Protein AF-A0A1B6FCE4-F1 (afdb_monomer)

Solvent-accessible surface area (backbone atoms only — not comparable to full-atom values): 6523 Å² total; per-residue (Å²): 140,78,78,63,63,49,71,41,58,58,66,45,44,42,65,73,57,50,75,69,62,81,50,95,73,37,38,82,72,48,62,31,48,44,84,90,56,84,52,41,30,16,36,37,29,31,28,53,95,48,50,94,40,53,43,78,45,92,39,59,89,66,37,37,84,78,33,28,30,32,28,37,38,36,34,67,50,98,88,56,70,48,76,48,74,41,74,38,74,34,77,86,56,59,64,66,26,51,51,46,53,51,51,51,58,50,51,59,63,68,52,75,127

Structure (mmCIF, N/CA/C/O backbone):
data_AF-A0A1B6FCE4-F1
#
_entry.id   AF-A0A1B6FCE4-F1
#
loop_
_atom_site.group_PDB
_atom_site.id
_atom_site.type_symbol
_atom_site.label_atom_id
_atom_site.label_alt_id
_atom_site.label_comp_id
_atom_site.label_asym_id
_atom_site.label_entity_id
_atom_site.label_seq_id
_atom_site.pdbx_PDB_ins_code
_atom_site.Cartn_x
_atom_site.Cartn_y
_atom_site.Cartn_z
_atom_site.occupancy
_atom_site.B_iso_or_equiv
_atom_site.auth_seq_id
_atom_site.auth_comp_id
_atom_site.auth_asym_id
_atom_site.auth_atom_id
_atom_site.pdbx_PDB_model_num
ATOM 1 N N . MET A 1 1 ? -12.435 -18.381 10.586 1.00 78.69 1 MET A N 1
ATOM 2 C CA . MET A 1 1 ? -11.876 -17.036 10.865 1.00 78.69 1 MET A CA 1
ATOM 3 C C . MET A 1 1 ? -11.310 -16.475 9.560 1.00 78.69 1 MET A C 1
ATOM 5 O O . MET A 1 1 ? -10.697 -17.246 8.839 1.00 78.69 1 MET A O 1
ATOM 9 N N . LYS A 1 2 ? -11.572 -15.206 9.207 1.00 94.06 2 LYS A N 1
ATOM 10 C CA . LYS A 1 2 ? -11.061 -14.547 7.978 1.00 94.06 2 LYS A CA 1
ATOM 11 C C . LYS A 1 2 ? -10.184 -13.340 8.364 1.00 94.06 2 LYS A C 1
ATOM 13 O O . LYS A 1 2 ? -10.527 -12.714 9.370 1.00 94.06 2 LYS A O 1
ATOM 18 N N . PRO A 1 3 ? -9.133 -12.981 7.606 1.00 96.38 3 PRO A N 1
ATOM 19 C CA . PRO A 1 3 ? -8.240 -11.862 7.937 1.00 96.38 3 PRO A CA 1
ATOM 20 C C . PRO A 1 3 ? -8.968 -10.514 7.897 1.00 96.38 3 PRO A C 1
ATOM 22 O O . PRO A 1 3 ? -9.873 -10.338 7.091 1.00 96.38 3 PRO A O 1
ATOM 25 N N . ASP A 1 4 ? -8.623 -9.570 8.770 1.00 96.19 4 ASP A N 1
ATOM 26 C CA . ASP A 1 4 ? -9.239 -8.230 8.803 1.00 96.19 4 ASP A CA 1
ATOM 27 C C . ASP A 1 4 ? -8.643 -7.259 7.776 1.00 96.19 4 ASP A C 1
ATOM 29 O O . ASP A 1 4 ? -9.337 -6.367 7.287 1.00 96.19 4 ASP A O 1
ATOM 33 N N . VAL A 1 5 ? -7.379 -7.482 7.422 1.00 97.25 5 VAL A N 1
ATOM 34 C CA . VAL A 1 5 ? -6.603 -6.708 6.453 1.00 97.25 5 VAL A CA 1
ATOM 35 C C . VAL A 1 5 ? -5.925 -7.692 5.509 1.00 97.25 5 VAL A C 1
ATOM 37 O O . VAL A 1 5 ? -5.435 -8.732 5.951 1.00 97.25 5 VAL A O 1
ATOM 40 N N . VAL A 1 6 ? -5.912 -7.378 4.219 1.00 98.00 6 VAL A N 1
ATOM 41 C CA . VAL A 1 6 ? -5.222 -8.147 3.181 1.00 98.00 6 VAL A CA 1
ATOM 42 C C . VAL A 1 6 ? -4.302 -7.195 2.435 1.00 98.00 6 VAL A C 1
ATOM 44 O O . VAL A 1 6 ? -4.737 -6.145 1.970 1.00 98.00 6 VAL A O 1
ATOM 47 N N . ILE A 1 7 ? -3.033 -7.567 2.319 1.00 98.06 7 ILE A N 1
ATOM 48 C CA . ILE A 1 7 ? -2.048 -6.838 1.523 1.00 98.06 7 ILE A CA 1
ATOM 49 C C . ILE A 1 7 ? -1.732 -7.699 0.310 1.00 98.06 7 ILE A C 1
ATOM 51 O O . ILE A 1 7 ? -1.392 -8.872 0.460 1.00 98.06 7 ILE A O 1
ATOM 55 N N . LEU A 1 8 ? -1.857 -7.117 -0.877 1.00 97.12 8 LEU A N 1
ATOM 56 C CA . LEU A 1 8 ? -1.528 -7.768 -2.135 1.00 97.12 8 LEU A CA 1
ATOM 57 C C . LEU A 1 8 ? -0.335 -7.058 -2.768 1.00 97.12 8 LEU A C 1
ATOM 59 O O . LEU A 1 8 ? -0.455 -5.923 -3.223 1.00 97.12 8 LEU A O 1
ATOM 63 N N . THR A 1 9 ? 0.805 -7.737 -2.798 1.00 96.56 9 THR A N 1
ATOM 64 C CA . THR A 1 9 ? 1.996 -7.323 -3.546 1.00 96.56 9 THR A CA 1
ATOM 65 C C . THR A 1 9 ? 1.964 -7.932 -4.944 1.00 96.56 9 THR A C 1
ATOM 67 O O . THR A 1 9 ? 1.330 -8.965 -5.150 1.00 96.56 9 THR A O 1
ATOM 70 N N . GLU A 1 10 ? 2.651 -7.315 -5.903 1.00 95.75 10 GLU A N 1
ATOM 71 C CA . GLU A 1 10 ? 2.673 -7.771 -7.301 1.00 95.75 10 GLU A CA 1
ATOM 72 C C . GLU A 1 10 ? 1.290 -7.837 -7.969 1.00 95.75 10 GLU A C 1
ATOM 74 O O . GLU A 1 10 ? 1.060 -8.645 -8.868 1.00 95.75 10 GLU A O 1
ATOM 79 N N . HIS A 1 11 ? 0.355 -6.966 -7.573 1.00 95.31 11 HIS A N 1
ATOM 80 C CA . HIS A 1 11 ? -1.015 -7.002 -8.104 1.00 95.31 11 HIS A CA 1
ATOM 81 C C . HIS A 1 11 ? -1.103 -6.693 -9.613 1.00 95.31 11 HIS A C 1
ATOM 83 O O . HIS A 1 11 ? -2.080 -7.048 -10.265 1.00 95.31 11 HIS A O 1
ATOM 89 N N . GLY A 1 12 ? -0.105 -6.014 -10.182 1.00 95.50 12 GLY A N 1
ATOM 90 C CA . GLY A 1 12 ? 0.113 -5.846 -11.619 1.00 95.50 12 GLY A CA 1
ATOM 91 C C . GLY A 1 12 ? -0.918 -5.016 -12.384 1.00 95.50 12 GLY A C 1
ATOM 92 O O . GLY A 1 12 ? -0.932 -5.040 -13.617 1.00 95.50 12 GLY A O 1
ATOM 93 N N . HIS A 1 13 ? -1.747 -4.263 -11.668 1.00 95.88 13 HIS A N 1
ATOM 94 C CA . HIS A 1 13 ? -2.760 -3.373 -12.229 1.00 95.88 13 HIS A CA 1
ATOM 95 C C . HIS A 1 13 ? -2.263 -1.927 -12.296 1.00 95.88 13 HIS A C 1
ATOM 97 O O . HIS A 1 13 ? -1.492 -1.485 -11.447 1.00 95.88 13 HIS A O 1
ATOM 103 N N . ASN A 1 14 ? -2.754 -1.177 -13.284 1.00 95.44 14 ASN A N 1
ATOM 104 C CA . ASN A 1 14 ? -2.670 0.283 -13.269 1.00 95.44 14 ASN A CA 1
ATOM 105 C C . ASN A 1 14 ? -3.755 0.869 -12.345 1.00 95.44 14 ASN A C 1
ATOM 107 O O . ASN A 1 14 ? -4.672 0.161 -11.925 1.00 95.44 14 ASN A O 1
ATOM 111 N N . LYS A 1 15 ? -3.675 2.174 -12.063 1.00 94.06 15 LYS A N 1
ATOM 112 C CA . LYS A 1 15 ? -4.583 2.854 -11.127 1.00 94.06 15 LYS A CA 1
ATOM 113 C C . LYS A 1 15 ? -6.064 2.701 -11.494 1.00 94.06 15 LYS A C 1
ATOM 115 O O . LYS A 1 15 ? -6.873 2.396 -10.626 1.00 94.06 15 LYS A O 1
ATOM 120 N N . GLU A 1 16 ? -6.420 2.879 -12.765 1.00 94.88 16 GLU A N 1
ATOM 121 C CA . GLU A 1 16 ? -7.810 2.773 -13.232 1.00 94.88 16 GLU A CA 1
ATOM 122 C C . GLU A 1 16 ? -8.368 1.356 -13.058 1.00 94.88 16 GLU A C 1
ATOM 124 O O . GLU A 1 16 ? -9.463 1.169 -12.531 1.00 94.88 16 GLU A O 1
ATOM 129 N N . THR A 1 17 ? -7.591 0.341 -13.435 1.00 95.12 17 THR A N 1
ATOM 130 C CA . THR A 1 17 ? -7.992 -1.061 -13.264 1.00 95.12 17 THR A CA 1
ATOM 131 C C . THR A 1 17 ? -8.106 -1.402 -11.782 1.00 95.12 17 THR A C 1
ATOM 133 O O . THR A 1 17 ? -9.078 -2.027 -11.373 1.00 95.12 17 THR A O 1
ATOM 136 N N . MET A 1 18 ? -7.163 -0.929 -10.961 1.00 95.62 18 MET A N 1
ATOM 137 C CA . MET A 1 18 ? -7.136 -1.178 -9.520 1.00 95.62 18 MET A CA 1
ATOM 138 C C . MET A 1 18 ? -8.396 -0.649 -8.818 1.00 95.62 18 MET A C 1
ATOM 140 O O . MET A 1 18 ? -8.972 -1.344 -7.987 1.00 95.62 18 MET A O 1
ATOM 144 N N . LEU A 1 19 ? -8.889 0.533 -9.205 1.00 93.56 19 LEU A N 1
ATOM 145 C CA . LEU A 1 19 ? -10.144 1.096 -8.680 1.00 93.56 19 LEU A CA 1
ATOM 146 C C . LEU A 1 19 ? -11.381 0.247 -9.023 1.00 93.56 19 LEU A C 1
ATOM 148 O O . LEU A 1 19 ? -12.401 0.329 -8.335 1.00 93.56 19 LEU A O 1
ATOM 152 N N . ASN A 1 20 ? -11.297 -0.586 -10.060 1.00 94.69 20 ASN A N 1
ATOM 153 C CA . ASN A 1 20 ? -12.367 -1.476 -10.506 1.00 94.69 20 ASN A CA 1
ATOM 154 C C . ASN A 1 20 ? -12.194 -2.926 -10.027 1.00 94.69 20 ASN A C 1
ATOM 156 O O . ASN A 1 20 ? -13.149 -3.702 -10.070 1.00 94.69 20 ASN A O 1
ATOM 160 N N . THR A 1 21 ? -11.022 -3.294 -9.506 1.00 94.44 21 THR A N 1
ATOM 161 C CA . THR A 1 21 ? -10.798 -4.610 -8.904 1.00 94.44 21 THR A CA 1
ATOM 162 C C . THR A 1 21 ? -11.617 -4.748 -7.618 1.00 94.44 21 THR A C 1
ATOM 164 O O . THR A 1 21 ? -11.743 -3.817 -6.818 1.00 94.44 21 THR A O 1
ATOM 167 N N . ARG A 1 22 ? -12.224 -5.920 -7.421 1.00 94.12 22 ARG A N 1
ATOM 168 C CA . ARG A 1 22 ? -13.054 -6.231 -6.251 1.00 94.12 22 ARG A CA 1
ATOM 169 C C . ARG A 1 22 ? -12.533 -7.479 -5.558 1.00 94.12 22 ARG A C 1
ATOM 171 O O . ARG A 1 22 ? -12.244 -8.478 -6.211 1.00 94.12 22 ARG A O 1
ATOM 178 N N . LEU A 1 23 ? -12.478 -7.428 -4.230 1.00 95.81 23 LEU A N 1
ATOM 179 C CA . LEU A 1 23 ? -12.227 -8.576 -3.367 1.00 95.81 23 LEU A CA 1
ATOM 180 C C . LEU A 1 23 ? -13.457 -8.752 -2.472 1.00 95.81 23 LEU A C 1
ATOM 182 O O . LEU A 1 23 ? -13.707 -7.927 -1.606 1.00 95.81 23 LEU A O 1
ATOM 186 N N . ILE A 1 24 ? -14.263 -9.790 -2.710 1.00 95.56 24 ILE A N 1
ATOM 187 C CA . ILE A 1 24 ? -15.587 -9.936 -2.075 1.00 95.56 24 ILE A CA 1
ATOM 188 C C . ILE A 1 24 ? -15.477 -9.889 -0.539 1.00 95.56 24 ILE A C 1
ATOM 190 O O . ILE A 1 24 ? -14.800 -10.724 0.067 1.00 95.56 24 ILE A O 1
ATOM 194 N N . GLY A 1 25 ? -16.188 -8.941 0.085 1.00 97.00 25 GLY A N 1
ATOM 195 C CA . GLY A 1 25 ? -16.190 -8.701 1.533 1.00 97.00 25 GLY A CA 1
ATOM 196 C C . GLY A 1 25 ? -15.056 -7.798 2.035 1.00 97.00 25 GLY A C 1
ATOM 197 O O . GLY A 1 25 ? -14.870 -7.679 3.252 1.00 97.00 25 GLY A O 1
ATOM 198 N N . TYR A 1 26 ? -14.289 -7.196 1.122 1.00 97.88 26 TYR A N 1
ATOM 199 C CA . TYR A 1 26 ? -13.180 -6.296 1.410 1.00 97.88 26 TYR A CA 1
ATOM 200 C C . TYR A 1 26 ? -13.209 -5.053 0.505 1.00 97.88 26 TYR A C 1
ATOM 202 O O . TYR A 1 26 ? -13.354 -5.152 -0.713 1.00 97.88 26 TYR A O 1
ATOM 210 N N . SER A 1 27 ? -12.963 -3.888 1.097 1.00 96.25 27 SER A N 1
ATOM 211 C CA . SER A 1 27 ? -12.808 -2.611 0.397 1.00 96.25 27 SER A CA 1
ATOM 212 C C . SER A 1 27 ? -11.330 -2.337 0.121 1.00 96.25 27 SER A C 1
ATOM 214 O O . SER A 1 27 ? -10.486 -2.522 1.004 1.00 96.25 27 SER A O 1
ATOM 216 N N . LEU A 1 28 ? -11.009 -1.884 -1.096 1.00 97.06 28 LEU A N 1
ATOM 217 C CA . LEU A 1 28 ? -9.691 -1.331 -1.414 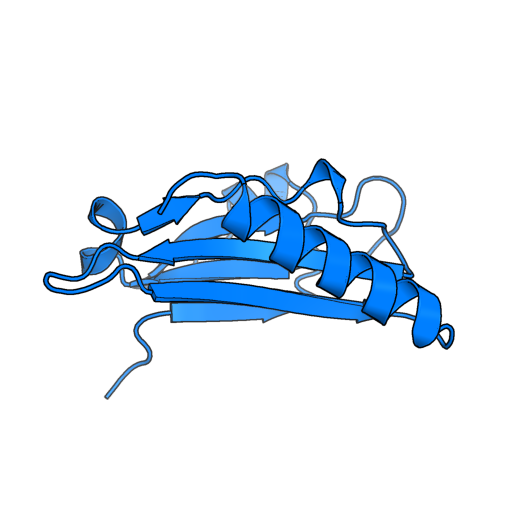1.00 97.06 28 LEU A CA 1
ATOM 218 C C . LEU A 1 28 ? -9.529 -0.002 -0.671 1.00 97.06 28 LEU A C 1
ATOM 220 O O . LEU A 1 28 ? -10.336 0.902 -0.862 1.00 97.06 28 LEU A O 1
ATOM 224 N N . VAL A 1 29 ? -8.483 0.126 0.144 1.00 96.38 29 VAL A N 1
ATOM 225 C CA . VAL A 1 29 ? -8.215 1.348 0.917 1.00 96.38 29 VAL A CA 1
ATOM 226 C C . VAL A 1 29 ? -7.179 2.228 0.226 1.00 96.38 29 VAL A C 1
ATOM 228 O O . VAL A 1 29 ? -7.366 3.431 0.087 1.00 96.38 29 VAL A O 1
ATOM 231 N N . THR A 1 30 ? -6.065 1.637 -0.200 1.00 96.44 30 THR A N 1
ATOM 232 C CA . THR A 1 30 ? -4.989 2.350 -0.898 1.00 96.44 30 THR A CA 1
ATOM 233 C C . THR A 1 30 ? -4.175 1.378 -1.737 1.00 96.44 30 THR A C 1
ATOM 235 O O . THR A 1 30 ? -4.127 0.182 -1.437 1.00 96.44 30 THR A O 1
ATOM 238 N N . ALA A 1 31 ? -3.537 1.880 -2.790 1.00 97.06 31 ALA A N 1
ATOM 239 C CA . ALA A 1 31 ? -2.607 1.107 -3.594 1.00 97.06 31 ALA A CA 1
ATOM 240 C C . ALA A 1 31 ? -1.528 1.996 -4.210 1.00 97.06 31 ALA A C 1
ATOM 242 O O . ALA A 1 31 ? -1.823 3.092 -4.682 1.00 97.06 31 ALA A O 1
ATOM 243 N N . TYR A 1 32 ? -0.300 1.486 -4.260 1.00 97.56 32 TYR A N 1
ATOM 244 C CA . TYR A 1 32 ? 0.735 1.969 -5.161 1.00 97.56 32 TYR A CA 1
ATOM 245 C C . TYR A 1 32 ? 0.673 1.175 -6.464 1.00 97.56 32 TYR A C 1
ATOM 247 O O . TYR A 1 32 ? 0.852 -0.041 -6.460 1.00 97.56 32 TYR A O 1
ATOM 255 N N . CYS A 1 33 ? 0.425 1.866 -7.574 1.00 96.56 33 CYS A N 1
ATOM 256 C CA . CYS A 1 33 ? 0.433 1.287 -8.914 1.00 96.56 33 CYS A CA 1
ATOM 257 C C . CYS A 1 33 ? 1.581 1.909 -9.705 1.00 96.56 33 CYS A C 1
ATOM 259 O O . CYS A 1 33 ? 1.679 3.135 -9.768 1.00 96.56 33 CYS A O 1
ATOM 261 N N . ARG A 1 34 ? 2.392 1.079 -10.362 1.00 95.69 34 ARG A N 1
ATOM 262 C CA . ARG A 1 34 ? 3.406 1.571 -11.295 1.00 95.69 34 ARG A CA 1
ATOM 263 C C . ARG A 1 34 ? 2.765 2.364 -12.438 1.00 95.69 34 ARG A C 1
ATOM 265 O O . ARG A 1 34 ? 1.670 2.036 -12.905 1.00 95.69 34 ARG A O 1
ATOM 272 N N . VAL A 1 35 ? 3.471 3.391 -12.884 1.00 95.12 35 VAL A N 1
ATOM 273 C CA . VAL A 1 35 ? 3.140 4.266 -14.008 1.00 95.12 35 VAL A CA 1
ATOM 274 C C . VAL A 1 35 ? 4.007 3.928 -15.219 1.00 95.12 35 VAL A C 1
ATOM 276 O O . VAL A 1 35 ? 3.487 3.851 -16.330 1.00 95.12 35 VAL A O 1
ATOM 279 N N . LEU A 1 36 ? 5.311 3.712 -15.019 1.00 95.38 36 LEU A N 1
ATOM 280 C CA . LEU A 1 36 ? 6.273 3.527 -16.110 1.00 95.38 36 LEU A CA 1
ATOM 281 C C . LEU A 1 36 ? 6.497 2.053 -16.458 1.00 95.38 36 LEU A C 1
ATOM 283 O O . LEU A 1 36 ? 6.632 1.707 -17.632 1.00 95.38 36 LEU A O 1
ATOM 287 N N . HIS A 1 37 ? 6.515 1.171 -15.459 1.00 93.31 37 HIS A N 1
ATOM 288 C CA . HIS A 1 37 ? 6.769 -0.253 -15.660 1.00 93.31 37 HIS A CA 1
ATOM 289 C C . HIS A 1 37 ? 5.502 -1.090 -15.503 1.00 93.31 37 HIS A C 1
ATOM 291 O O . HIS A 1 37 ? 4.586 -0.783 -14.744 1.00 93.31 37 HIS A O 1
ATOM 297 N N . ARG A 1 38 ? 5.464 -2.219 -16.215 1.00 87.06 38 ARG A N 1
ATOM 298 C CA . ARG A 1 38 ? 4.395 -3.212 -16.059 1.00 87.06 38 ARG A CA 1
ATOM 299 C C . ARG A 1 38 ? 4.646 -4.075 -14.825 1.00 87.06 38 ARG A C 1
ATOM 301 O O . ARG A 1 38 ? 5.797 -4.333 -14.470 1.00 87.06 38 ARG A O 1
ATOM 308 N N . LYS A 1 39 ? 3.558 -4.630 -14.278 1.00 87.81 39 LYS A N 1
ATOM 309 C CA . LYS A 1 39 ? 3.567 -5.546 -13.122 1.00 87.81 39 LYS A CA 1
ATOM 310 C C . LYS A 1 39 ? 4.119 -4.872 -11.852 1.00 87.81 39 LYS A C 1
ATOM 312 O O . LYS A 1 39 ? 4.505 -3.713 -11.904 1.00 87.81 39 LYS A O 1
ATOM 317 N N . GLY A 1 40 ? 4.114 -5.565 -10.717 1.00 94.12 40 GLY A N 1
ATOM 318 C CA . GLY A 1 40 ? 4.428 -4.967 -9.414 1.00 94.12 40 GLY A CA 1
ATOM 319 C C . GLY A 1 40 ? 3.207 -4.332 -8.752 1.00 94.12 40 GLY A C 1
ATOM 320 O O . GLY A 1 40 ? 2.078 -4.744 -9.011 1.00 94.12 40 GLY A O 1
ATOM 321 N N . GLY A 1 41 ? 3.437 -3.344 -7.901 1.00 96.38 41 GLY A N 1
ATOM 322 C CA . GLY A 1 41 ? 2.438 -2.636 -7.119 1.00 96.38 41 GLY A CA 1
ATOM 323 C C . GLY A 1 41 ? 2.125 -3.296 -5.776 1.00 96.38 41 GLY A C 1
ATOM 324 O O . GLY A 1 41 ? 2.374 -4.486 -5.557 1.00 96.38 41 GLY A O 1
ATOM 325 N N . VAL A 1 42 ? 1.542 -2.507 -4.875 1.00 97.88 42 VAL A N 1
ATOM 326 C CA . VAL A 1 42 ? 1.078 -2.945 -3.551 1.00 97.88 42 VAL A CA 1
ATOM 327 C C . VAL A 1 42 ? -0.302 -2.370 -3.291 1.00 97.88 42 VAL A C 1
ATOM 329 O O . VAL A 1 42 ? -0.485 -1.164 -3.398 1.00 97.88 42 VAL A O 1
ATOM 332 N N . ALA A 1 43 ? -1.260 -3.206 -2.901 1.00 97.75 43 ALA A N 1
ATOM 333 C CA . ALA A 1 43 ? -2.611 -2.793 -2.536 1.00 97.75 43 ALA A CA 1
ATOM 334 C C . ALA A 1 43 ? -2.962 -3.253 -1.119 1.00 97.75 43 ALA A C 1
ATOM 336 O O . ALA A 1 43 ? -2.636 -4.373 -0.721 1.00 97.75 43 ALA A O 1
ATOM 337 N N . VAL A 1 44 ? -3.667 -2.405 -0.373 1.00 98.06 44 VAL A N 1
ATOM 338 C CA . VAL A 1 44 ? -4.198 -2.721 0.955 1.00 98.06 44 VAL A CA 1
ATOM 339 C C . VAL A 1 44 ? -5.715 -2.753 0.894 1.00 98.06 44 VAL A C 1
ATOM 341 O O . VAL A 1 44 ? -6.367 -1.771 0.539 1.00 98.06 44 VAL A O 1
ATOM 344 N N . TYR A 1 45 ? -6.267 -3.889 1.296 1.00 97.88 45 TYR A N 1
ATOM 345 C CA . TYR A 1 45 ? -7.689 -4.122 1.456 1.00 97.88 45 TYR A CA 1
ATOM 346 C C . TYR A 1 45 ? -8.026 -4.314 2.927 1.00 97.88 45 TYR A C 1
ATOM 348 O O . TYR A 1 45 ? -7.262 -4.921 3.681 1.00 97.88 45 TYR A O 1
ATOM 356 N N . THR A 1 46 ? -9.205 -3.867 3.337 1.00 97.38 46 THR A N 1
ATOM 357 C CA . THR A 1 46 ? -9.733 -4.122 4.684 1.00 97.38 46 THR A CA 1
ATOM 358 C C . THR A 1 46 ? -11.132 -4.696 4.586 1.00 97.38 46 THR A C 1
ATOM 360 O O . THR A 1 46 ? -11.814 -4.476 3.589 1.00 97.38 46 THR A O 1
ATOM 363 N N . LYS A 1 47 ? -11.573 -5.475 5.580 1.00 96.75 47 LYS A N 1
ATOM 364 C CA . LYS A 1 47 ? -12.983 -5.896 5.621 1.00 96.75 47 LYS A CA 1
ATOM 365 C C . LYS A 1 47 ? -13.876 -4.658 5.567 1.00 96.75 47 LYS A C 1
ATOM 367 O O . LYS A 1 47 ? -13.638 -3.731 6.331 1.00 96.75 47 LYS A O 1
ATOM 372 N N . GLU A 1 48 ? -14.946 -4.696 4.779 1.00 95.62 48 GLU A N 1
ATOM 373 C CA . GLU A 1 48 ? -15.874 -3.560 4.584 1.00 95.62 48 GLU A CA 1
ATOM 374 C C . GLU A 1 48 ? -16.331 -2.934 5.918 1.00 95.62 48 GLU A C 1
ATOM 376 O O . GLU A 1 48 ? -16.309 -1.723 6.111 1.00 95.62 48 GLU A O 1
ATOM 381 N N . LYS A 1 49 ? -16.628 -3.766 6.926 1.00 94.06 49 LYS A N 1
ATOM 382 C CA . LYS A 1 49 ? -17.026 -3.312 8.274 1.00 94.06 49 LYS A CA 1
ATOM 383 C C . LYS A 1 49 ? -15.960 -2.514 9.052 1.00 94.06 49 LYS A C 1
ATOM 385 O O . LYS A 1 49 ? -16.261 -2.005 10.131 1.00 94.06 49 LYS A O 1
ATOM 390 N N . LEU A 1 50 ? -14.709 -2.496 8.591 1.00 93.19 50 LEU A N 1
ATOM 391 C CA . LEU A 1 50 ? -13.593 -1.762 9.194 1.00 93.19 50 LEU A CA 1
ATOM 392 C C . LEU A 1 50 ? -13.257 -0.474 8.444 1.00 93.19 50 LEU A C 1
ATOM 394 O O . LEU A 1 50 ? -12.496 0.321 8.983 1.00 93.19 50 LEU A O 1
ATOM 398 N N . GLU A 1 51 ? -13.831 -0.247 7.263 1.00 89.44 51 GLU A N 1
ATOM 399 C CA . GLU A 1 51 ? -13.485 0.870 6.379 1.00 89.44 51 GLU A CA 1
ATOM 400 C C . GLU A 1 51 ? -13.565 2.230 7.091 1.00 89.44 51 GLU A C 1
ATOM 402 O O . GLU A 1 51 ? -12.634 3.024 7.021 1.00 89.44 51 GLU A O 1
ATOM 407 N N . SER A 1 52 ? -14.600 2.448 7.910 1.00 91.50 52 SER A N 1
ATOM 408 C CA . SER A 1 52 ? -14.787 3.688 8.685 1.00 91.50 52 SER A CA 1
ATOM 409 C C . SER A 1 52 ? -13.733 3.945 9.771 1.00 91.50 52 SER A C 1
ATOM 411 O O . SER A 1 52 ? -13.690 5.029 10.353 1.00 91.50 52 SER A O 1
ATOM 413 N N . LYS A 1 53 ? -12.892 2.953 10.080 1.00 95.00 53 LYS A N 1
ATOM 414 C CA . LYS A 1 53 ? -11.815 3.046 11.075 1.00 95.00 53 LYS A CA 1
ATOM 415 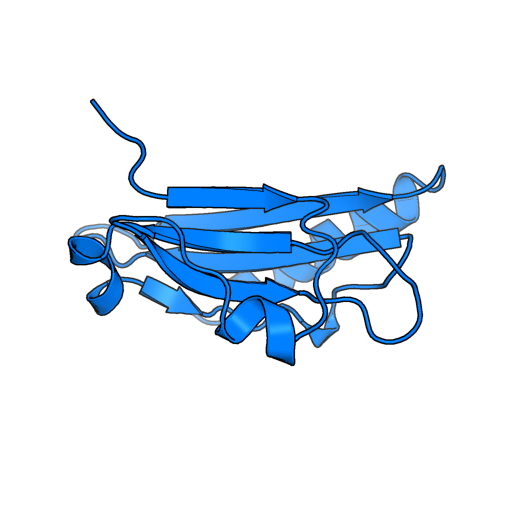C C . LYS A 1 53 ? -10.438 3.160 10.436 1.00 95.00 53 LYS A C 1
ATOM 417 O O . LYS A 1 53 ? -9.455 3.220 11.175 1.00 95.00 53 LYS A O 1
ATOM 422 N N . VAL A 1 54 ? -10.352 3.134 9.109 1.00 96.12 54 VAL A N 1
ATOM 423 C CA . VAL A 1 54 ? -9.085 3.073 8.388 1.00 96.12 54 VAL A CA 1
ATO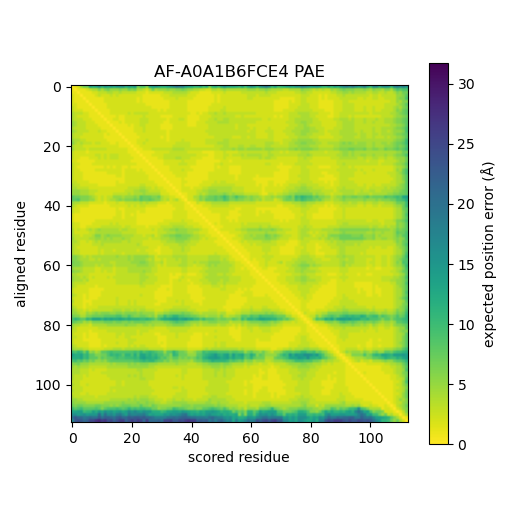M 424 C C . VAL A 1 54 ? -8.814 4.423 7.731 1.00 96.12 54 VAL A C 1
ATOM 426 O O . VAL A 1 54 ? -9.673 4.992 7.068 1.00 96.12 54 VAL A O 1
ATOM 429 N N . GLU A 1 55 ? -7.603 4.931 7.914 1.00 95.19 55 GLU A N 1
ATOM 430 C CA . GLU A 1 55 ? -7.092 6.138 7.274 1.00 95.19 55 GLU A CA 1
ATOM 431 C C . GLU A 1 55 ? -5.930 5.772 6.351 1.00 95.19 55 GLU A C 1
ATOM 433 O O . GLU A 1 55 ? -5.092 4.924 6.678 1.00 95.19 55 GLU A O 1
ATOM 438 N N . VAL A 1 56 ? -5.876 6.418 5.188 1.00 95.06 56 VAL A N 1
ATOM 439 C CA . VAL A 1 56 ? -4.754 6.282 4.257 1.00 95.06 56 VAL A CA 1
ATOM 440 C C . VAL A 1 56 ? -3.581 7.104 4.776 1.00 95.06 56 VAL A C 1
ATOM 442 O O . VAL A 1 56 ? -3.739 8.287 5.066 1.00 95.06 56 VAL A O 1
ATOM 445 N N . VAL A 1 57 ? -2.401 6.490 4.832 1.00 94.50 57 VAL A N 1
ATOM 446 C CA . VAL A 1 57 ? -1.142 7.192 5.096 1.00 94.50 57 VAL A CA 1
ATOM 447 C C . VAL A 1 57 ? -0.433 7.391 3.761 1.00 94.50 57 VAL A C 1
ATOM 449 O O . VAL A 1 57 ? -0.140 6.419 3.053 1.00 94.50 57 VAL A O 1
ATOM 452 N N . ASN A 1 58 ? -0.192 8.646 3.378 1.00 90.50 58 ASN A N 1
ATOM 453 C CA . ASN A 1 58 ? 0.286 8.970 2.035 1.00 90.50 58 ASN A CA 1
ATOM 454 C C . ASN A 1 58 ? 1.779 8.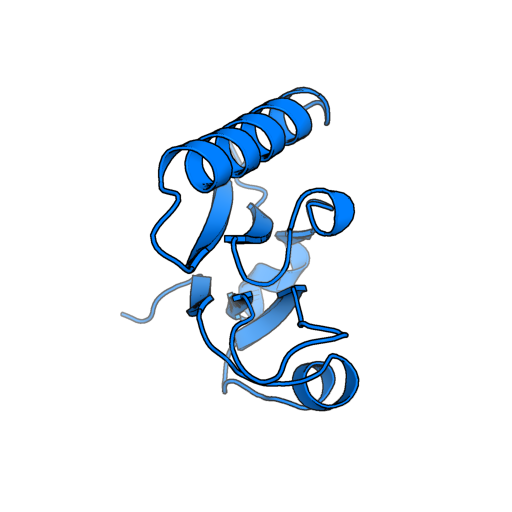654 1.860 1.00 90.50 58 ASN A C 1
ATOM 456 O O . ASN A 1 58 ? 2.629 9.521 1.999 1.00 90.50 58 ASN A O 1
ATOM 460 N N . THR A 1 59 ? 2.088 7.416 1.489 1.00 91.88 59 THR A N 1
ATOM 461 C CA . THR A 1 59 ? 3.457 6.912 1.250 1.00 91.88 59 THR A CA 1
ATOM 462 C C . THR A 1 59 ? 3.809 6.795 -0.235 1.00 91.88 59 THR A C 1
ATOM 464 O O . THR A 1 59 ? 4.851 6.252 -0.602 1.00 91.88 59 THR A O 1
ATOM 467 N N . GLN A 1 60 ? 2.943 7.313 -1.111 1.00 88.31 60 GLN A N 1
ATOM 468 C CA . GLN A 1 60 ? 3.073 7.154 -2.561 1.00 88.31 60 GLN A CA 1
ATOM 469 C C . GLN A 1 60 ? 4.328 7.843 -3.107 1.00 88.31 60 GLN A C 1
ATOM 471 O O . GLN A 1 60 ? 4.985 7.292 -3.982 1.00 88.31 60 GLN A O 1
ATOM 476 N N . ASN A 1 61 ? 4.685 9.008 -2.558 1.00 91.75 61 ASN A N 1
ATOM 477 C CA . ASN A 1 61 ? 5.829 9.798 -3.026 1.00 91.75 61 ASN A CA 1
ATOM 478 C C . ASN A 1 61 ? 7.189 9.201 -2.635 1.00 91.75 61 ASN A C 1
ATOM 480 O O . ASN A 1 61 ? 8.188 9.552 -3.250 1.00 91.75 61 ASN A O 1
ATOM 484 N N . ILE A 1 62 ? 7.224 8.321 -1.630 1.00 95.44 62 ILE A N 1
ATOM 485 C CA . ILE A 1 62 ? 8.447 7.626 -1.201 1.00 95.44 62 ILE A CA 1
ATOM 486 C C . ILE A 1 62 ? 8.646 6.329 -2.004 1.00 95.44 62 ILE A C 1
ATOM 488 O O . ILE A 1 62 ? 9.756 5.829 -2.148 1.00 95.44 62 ILE A O 1
ATOM 492 N N . SER A 1 63 ? 7.563 5.763 -2.540 1.00 94.62 63 SER A N 1
ATOM 493 C CA . SER A 1 63 ? 7.619 4.516 -3.301 1.00 94.62 63 SER A CA 1
ATOM 494 C C . SER A 1 63 ? 8.287 4.721 -4.659 1.00 94.62 63 SER A C 1
ATOM 496 O O . SER A 1 63 ? 7.868 5.567 -5.453 1.00 94.62 63 SER A O 1
ATOM 498 N N . VAL A 1 64 ? 9.280 3.886 -4.962 1.00 95.38 64 VAL A N 1
ATOM 499 C CA . VAL A 1 64 ? 10.047 3.946 -6.210 1.00 95.38 64 VAL A CA 1
ATOM 500 C C . VAL A 1 64 ? 9.874 2.643 -6.978 1.00 95.38 64 VAL A C 1
ATOM 502 O O . VAL A 1 64 ? 10.234 1.565 -6.493 1.00 95.38 64 VAL A O 1
ATOM 505 N N . GLU A 1 65 ? 9.346 2.747 -8.200 1.00 94.94 65 GLU A N 1
ATOM 506 C CA . GLU A 1 65 ? 9.179 1.601 -9.093 1.00 94.94 65 GLU A CA 1
ATOM 507 C C . GLU A 1 65 ? 10.486 0.830 -9.262 1.00 94.94 65 GLU A C 1
ATOM 509 O O . GLU A 1 65 ? 11.557 1.419 -9.404 1.00 94.94 65 GLU A O 1
ATOM 514 N N . MET A 1 66 ? 10.388 -0.499 -9.306 1.00 94.06 66 MET A N 1
ATOM 515 C CA . MET A 1 66 ? 11.532 -1.395 -9.520 1.00 94.06 66 MET A CA 1
ATOM 516 C C . MET A 1 66 ? 12.594 -1.377 -8.404 1.00 94.06 66 MET A C 1
ATOM 518 O O . MET A 1 66 ? 13.533 -2.172 -8.474 1.00 94.06 66 MET A O 1
ATOM 522 N N . ILE A 1 67 ? 12.396 -0.612 -7.324 1.00 95.19 67 ILE A N 1
ATOM 523 C CA . ILE A 1 67 ? 13.235 -0.648 -6.118 1.00 95.19 67 ILE A CA 1
ATOM 524 C C . ILE A 1 67 ? 12.415 -1.109 -4.911 1.00 95.19 67 ILE A C 1
ATOM 526 O O . ILE A 1 67 ? 12.647 -2.195 -4.377 1.00 95.19 67 ILE A O 1
ATOM 530 N N . CYS A 1 68 ? 11.450 -0.303 -4.467 1.00 96.56 68 CYS A N 1
ATOM 531 C CA . CYS A 1 68 ? 10.641 -0.611 -3.295 1.00 96.56 68 CYS A CA 1
ATOM 532 C C . CYS A 1 68 ? 9.330 0.171 -3.324 1.00 96.56 68 CYS A C 1
ATOM 534 O O . CYS A 1 68 ? 9.305 1.397 -3.427 1.00 96.56 68 CYS A O 1
ATOM 536 N N . GLU A 1 69 ? 8.236 -0.570 -3.243 1.00 96.75 69 GLU A N 1
ATOM 537 C CA . GLU A 1 69 ? 6.879 -0.088 -3.448 1.00 96.75 69 GLU A CA 1
ATOM 538 C C . GLU A 1 69 ? 6.090 -0.334 -2.175 1.00 96.75 69 GLU A C 1
ATOM 540 O O . GLU A 1 69 ? 6.149 -1.424 -1.599 1.00 96.75 69 GLU A O 1
ATOM 545 N N . VAL A 1 70 ? 5.388 0.693 -1.707 1.00 97.44 70 VAL A N 1
ATOM 546 C CA . VAL A 1 70 ? 4.829 0.703 -0.362 1.00 97.44 70 VAL A CA 1
ATOM 547 C C . VAL A 1 70 ? 3.406 1.244 -0.369 1.00 97.44 70 VAL A C 1
ATOM 549 O O . VAL A 1 70 ? 3.063 2.176 -1.093 1.00 97.44 70 VAL A O 1
ATOM 552 N N . ALA A 1 71 ? 2.560 0.651 0.467 1.00 97.06 71 ALA A N 1
ATOM 553 C CA . ALA A 1 71 ? 1.227 1.159 0.743 1.00 97.06 71 ALA A CA 1
ATOM 554 C C . ALA A 1 71 ? 0.925 1.024 2.237 1.00 97.06 71 ALA A C 1
ATOM 556 O O . ALA A 1 71 ? 0.997 -0.074 2.793 1.00 97.06 71 ALA A O 1
ATOM 557 N N . THR A 1 72 ? 0.569 2.137 2.879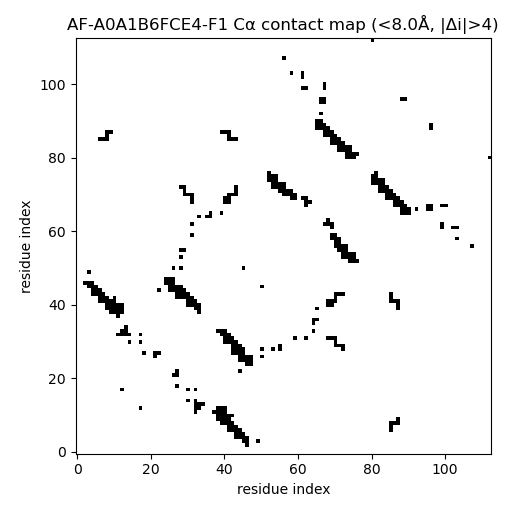 1.00 96.75 72 THR A N 1
ATOM 558 C CA . THR A 1 72 ? 0.383 2.199 4.335 1.00 96.75 72 THR A CA 1
ATOM 559 C C . THR A 1 72 ? -1.020 2.654 4.707 1.00 96.75 72 THR A C 1
ATOM 561 O O . THR A 1 72 ? -1.574 3.584 4.117 1.00 96.75 72 THR A O 1
ATOM 564 N N . VAL A 1 73 ? -1.578 2.017 5.734 1.00 96.19 73 VAL A N 1
ATOM 565 C CA . VAL A 1 73 ? -2.846 2.408 6.356 1.00 96.19 73 VAL A CA 1
ATOM 566 C C . VAL A 1 73 ? -2.702 2.518 7.871 1.00 96.19 73 VAL A C 1
ATOM 568 O O . VAL A 1 73 ? -1.920 1.795 8.494 1.00 96.19 73 VAL A O 1
ATOM 571 N N . LYS A 1 74 ? -3.500 3.399 8.472 1.00 95.44 74 LYS A N 1
ATOM 572 C CA . LYS A 1 74 ? -3.665 3.553 9.920 1.00 95.44 74 LYS A CA 1
ATOM 573 C C . LYS A 1 74 ? -5.058 3.071 10.305 1.00 95.44 74 LYS A C 1
ATOM 575 O O . LYS A 1 74 ? -6.049 3.550 9.773 1.00 95.44 74 LYS A O 1
ATOM 580 N N . I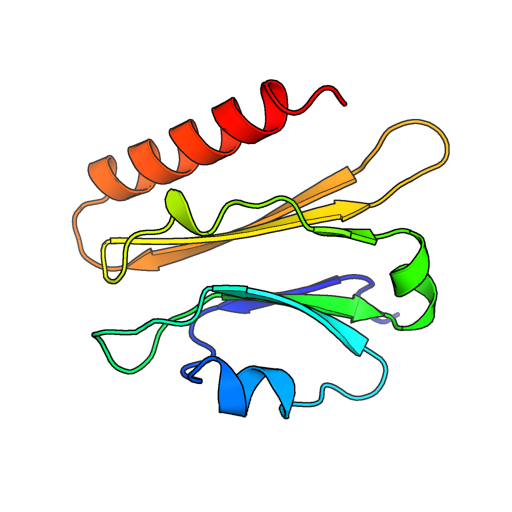LE A 1 75 ? -5.152 2.137 11.241 1.00 95.06 75 ILE A N 1
ATOM 581 C CA . ILE A 1 75 ? -6.418 1.640 11.784 1.00 95.06 75 ILE A CA 1
ATOM 582 C C . ILE A 1 75 ? -6.609 2.224 13.177 1.00 95.06 75 ILE A C 1
ATOM 584 O O . ILE A 1 75 ? -5.815 1.972 14.084 1.00 95.06 75 ILE A O 1
ATOM 588 N N . LYS A 1 76 ? -7.685 2.985 13.368 1.00 93.19 76 LYS A N 1
ATOM 589 C CA . LYS A 1 76 ? -8.077 3.525 14.671 1.00 93.19 76 LYS A CA 1
ATOM 590 C C . LYS A 1 76 ? -8.584 2.402 15.573 1.00 93.19 76 LYS A C 1
ATOM 592 O O . LYS A 1 76 ? -9.660 1.842 15.348 1.00 93.19 76 LYS A O 1
ATOM 597 N N . LEU A 1 77 ? -7.823 2.094 16.622 1.00 89.56 77 LEU A N 1
ATOM 598 C CA . LEU A 1 77 ? -8.266 1.250 17.733 1.00 89.56 77 LEU A CA 1
ATOM 599 C C . LEU A 1 77 ? -8.478 2.118 18.979 1.00 89.56 77 LEU A C 1
ATOM 601 O O . LEU A 1 77 ? -8.033 3.260 19.039 1.00 89.56 77 LEU A O 1
ATOM 605 N N . SER A 1 78 ? -9.162 1.576 19.985 1.00 85.88 78 SER A N 1
ATOM 606 C CA . SER A 1 78 ? -9.576 2.330 21.177 1.00 85.88 78 SER A CA 1
ATOM 607 C C . SER A 1 78 ? -8.429 2.817 22.066 1.00 85.88 78 SER A C 1
ATOM 609 O O . SER A 1 78 ? -8.609 3.792 22.786 1.00 85.88 78 SER A O 1
ATOM 611 N N . LYS A 1 79 ? -7.276 2.136 22.054 1.00 85.00 79 LYS A N 1
ATOM 612 C CA . LYS A 1 79 ? -6.120 2.465 22.909 1.00 85.00 79 LYS A CA 1
ATOM 613 C C . LYS A 1 79 ? -4.986 3.132 22.141 1.00 85.00 79 LYS A C 1
ATOM 615 O O . LYS A 1 79 ? -4.416 4.106 22.613 1.00 85.00 79 LYS A O 1
ATOM 620 N N . SER A 1 80 ? -4.654 2.590 20.976 1.00 87.19 80 SER A N 1
ATOM 621 C CA . SER A 1 80 ? -3.593 3.096 20.113 1.00 87.19 80 SER A CA 1
ATOM 622 C C . SER A 1 80 ? -3.908 2.760 18.658 1.00 87.19 80 SER A C 1
ATOM 624 O O . SER A 1 80 ? -4.476 1.700 18.387 1.00 87.19 80 SER A O 1
ATOM 626 N N . PRO A 1 81 ? -3.561 3.631 17.702 1.00 91.25 81 PRO A N 1
ATOM 627 C CA . PRO A 1 81 ? -3.693 3.287 16.297 1.00 91.25 81 PRO A CA 1
ATOM 628 C C . PRO A 1 81 ? -2.759 2.122 15.935 1.00 91.25 81 PRO A C 1
ATOM 630 O O . PRO A 1 81 ? -1.639 2.030 16.438 1.00 91.25 81 PRO A O 1
ATOM 633 N N . LEU A 1 82 ? -3.215 1.248 15.039 1.00 93.56 82 LEU A N 1
ATOM 634 C CA . LEU A 1 82 ? -2.399 0.208 14.418 1.00 93.56 82 LEU A CA 1
ATOM 635 C C . LEU A 1 82 ? -2.007 0.660 13.013 1.00 93.56 82 LEU A C 1
ATOM 637 O O . LEU A 1 82 ? -2.873 0.884 12.173 1.00 93.56 82 LEU A O 1
ATOM 641 N N . LEU A 1 83 ? -0.710 0.773 12.754 1.00 94.12 83 LEU A N 1
ATOM 642 C CA . LEU A 1 83 ? -0.175 1.076 11.431 1.00 94.12 83 LEU A CA 1
ATOM 643 C C . LEU A 1 83 ? 0.220 -0.215 10.725 1.00 94.12 83 LEU A C 1
ATOM 645 O O . LEU A 1 83 ? 0.851 -1.087 11.321 1.00 94.12 83 LEU A O 1
ATOM 649 N N . ILE A 1 84 ? -0.163 -0.327 9.459 1.00 95.88 84 ILE A N 1
ATOM 650 C CA . ILE A 1 84 ? 0.123 -1.490 8.627 1.00 95.88 84 ILE A CA 1
ATOM 651 C C . ILE A 1 84 ? 0.728 -0.995 7.323 1.00 95.88 84 ILE A C 1
ATOM 653 O O . ILE A 1 84 ? 0.090 -0.240 6.590 1.00 95.88 84 ILE A O 1
ATOM 657 N N . THR A 1 85 ? 1.940 -1.459 7.038 1.00 96.44 85 THR A N 1
ATOM 658 C CA . THR A 1 85 ? 2.708 -1.111 5.844 1.00 96.44 85 THR A CA 1
ATOM 659 C C . THR A 1 85 ? 2.897 -2.363 4.997 1.00 96.44 85 THR A C 1
ATOM 661 O O . THR A 1 85 ? 3.546 -3.316 5.426 1.00 96.44 85 THR A O 1
ATOM 664 N N . GLY A 1 86 ? 2.321 -2.371 3.798 1.00 97.44 86 GLY A N 1
ATOM 665 C CA . GLY A 1 86 ? 2.613 -3.368 2.776 1.00 97.44 86 GLY A CA 1
ATOM 666 C C . GLY A 1 86 ? 3.853 -2.965 1.998 1.00 97.44 86 GLY A C 1
ATOM 667 O O . GLY A 1 86 ? 3.950 -1.812 1.591 1.00 97.44 86 GLY A O 1
ATOM 668 N N . VAL A 1 87 ? 4.778 -3.899 1.785 1.00 96.75 87 VAL A N 1
ATOM 669 C CA . VAL A 1 87 ? 6.044 -3.639 1.094 1.00 96.75 87 VAL A CA 1
ATOM 670 C C . VAL A 1 87 ? 6.248 -4.670 -0.000 1.00 96.75 87 VAL A C 1
ATOM 672 O O . VAL A 1 87 ? 6.163 -5.872 0.249 1.00 96.75 87 VAL A O 1
ATOM 675 N N . TYR A 1 88 ? 6.584 -4.195 -1.191 1.00 96.31 88 TYR A N 1
ATOM 676 C CA . TYR A 1 88 ? 7.121 -5.005 -2.266 1.00 96.31 88 TYR A CA 1
ATOM 677 C C . TYR A 1 88 ? 8.473 -4.434 -2.689 1.00 96.31 88 TYR A C 1
ATOM 679 O O . TYR A 1 88 ? 8.553 -3.406 -3.357 1.00 96.31 88 TYR A O 1
ATOM 687 N N . ARG A 1 89 ? 9.552 -5.092 -2.260 1.00 94.31 89 ARG A N 1
ATOM 688 C CA . ARG A 1 89 ? 10.918 -4.752 -2.662 1.00 94.31 89 ARG A CA 1
ATOM 689 C C . ARG A 1 89 ? 11.289 -5.565 -3.891 1.00 94.31 89 ARG A C 1
ATOM 691 O O . ARG A 1 89 ? 11.212 -6.793 -3.866 1.00 94.31 89 ARG A O 1
ATOM 698 N N . THR A 1 90 ? 11.747 -4.889 -4.931 1.00 85.25 90 THR A N 1
ATOM 699 C CA . THR A 1 90 ? 12.178 -5.510 -6.183 1.00 85.25 90 THR A CA 1
ATOM 700 C C . THR A 1 90 ? 13.649 -5.289 -6.453 1.00 85.25 90 THR A C 1
ATOM 702 O O . THR A 1 90 ? 14.259 -4.343 -5.969 1.00 85.25 90 THR A O 1
ATOM 705 N N . GLY A 1 91 ? 14.216 -6.170 -7.275 1.00 79.69 91 GLY A N 1
ATOM 706 C CA . GLY A 1 91 ? 15.608 -6.075 -7.682 1.00 79.69 91 GLY A CA 1
ATOM 707 C C . GLY A 1 91 ? 16.599 -6.497 -6.596 1.00 79.69 91 GLY A C 1
ATOM 708 O O . GLY A 1 91 ? 16.252 -6.918 -5.487 1.00 79.69 91 GLY A O 1
ATOM 709 N N . ASN A 1 92 ? 17.875 -6.401 -6.960 1.00 83.31 92 ASN A N 1
ATOM 710 C CA . ASN A 1 92 ? 18.977 -6.931 -6.159 1.00 83.31 92 ASN A CA 1
ATOM 711 C C . ASN A 1 92 ? 19.603 -5.887 -5.224 1.00 83.31 92 ASN A C 1
ATOM 713 O O . ASN A 1 92 ? 20.435 -6.252 -4.404 1.00 83.31 92 ASN A O 1
ATOM 717 N N . ASN A 1 93 ? 19.205 -4.613 -5.325 1.00 88.19 93 ASN A N 1
ATOM 718 C CA . ASN A 1 93 ? 19.698 -3.556 -4.444 1.00 88.19 93 ASN A CA 1
ATOM 719 C C . ASN A 1 93 ? 18.885 -3.563 -3.140 1.00 88.19 93 ASN A C 1
ATOM 721 O O . ASN A 1 93 ? 17.783 -3.015 -3.064 1.00 88.19 93 ASN A O 1
ATOM 725 N N . VAL A 1 94 ? 19.390 -4.288 -2.143 1.00 92.25 94 VAL A N 1
ATOM 726 C CA . VAL A 1 94 ? 18.724 -4.463 -0.848 1.00 92.25 94 VAL A CA 1
ATOM 727 C C . VAL A 1 94 ? 18.776 -3.164 -0.054 1.00 92.25 94 VAL A C 1
ATOM 729 O O . VAL A 1 94 ? 17.769 -2.769 0.529 1.00 92.25 94 VAL A O 1
ATOM 732 N N . GLU A 1 95 ? 19.918 -2.487 -0.087 1.00 95.44 95 GLU A N 1
ATOM 733 C C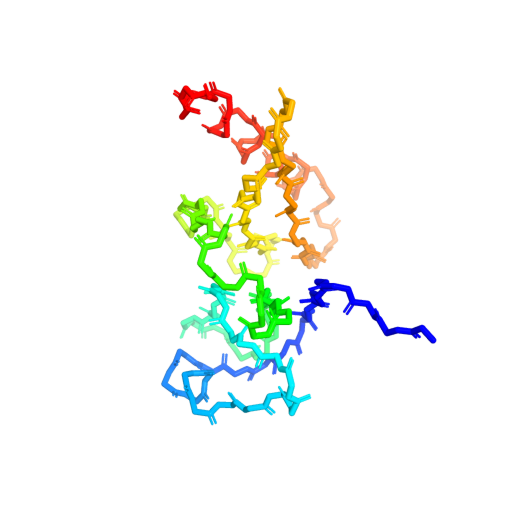A . GLU A 1 95 ? 20.222 -1.270 0.657 1.00 95.44 95 GLU A CA 1
ATOM 734 C C . GLU A 1 95 ? 19.260 -0.142 0.281 1.00 95.44 95 GLU A C 1
ATOM 736 O O . GLU A 1 95 ? 18.567 0.377 1.153 1.00 95.44 95 GLU A O 1
ATOM 741 N N . ALA A 1 96 ? 19.105 0.145 -1.015 1.00 95.38 96 ALA A N 1
ATOM 742 C CA . ALA A 1 96 ? 18.170 1.170 -1.483 1.00 95.38 96 ALA A CA 1
ATOM 743 C C . ALA A 1 96 ? 16.718 0.863 -1.072 1.00 95.38 96 ALA A C 1
ATOM 745 O O . ALA A 1 96 ? 15.947 1.754 -0.719 1.00 95.38 96 ALA A O 1
ATOM 746 N N . GLY A 1 97 ? 16.331 -0.417 -1.070 1.00 95.75 97 GLY A N 1
ATOM 747 C CA . GLY A 1 97 ? 15.010 -0.820 -0.592 1.00 95.75 97 GLY A CA 1
ATOM 748 C C . GLY A 1 97 ? 14.818 -0.589 0.911 1.00 95.75 97 GLY A C 1
ATOM 749 O O . GLY A 1 97 ? 13.737 -0.177 1.332 1.00 95.75 97 GLY A O 1
ATOM 750 N N . LEU A 1 98 ? 15.854 -0.834 1.719 1.00 96.00 98 LEU A N 1
ATOM 751 C CA . LEU A 1 98 ? 15.839 -0.581 3.164 1.00 96.00 98 LEU A CA 1
ATOM 752 C C . LEU A 1 98 ? 15.836 0.917 3.494 1.00 96.00 98 LEU A C 1
ATOM 754 O O . LEU A 1 98 ? 15.196 1.317 4.470 1.00 96.00 98 LEU A O 1
ATOM 758 N N . GLU A 1 99 ? 16.497 1.742 2.684 1.00 96.94 99 GLU A N 1
ATOM 759 C CA . GLU A 1 99 ? 16.453 3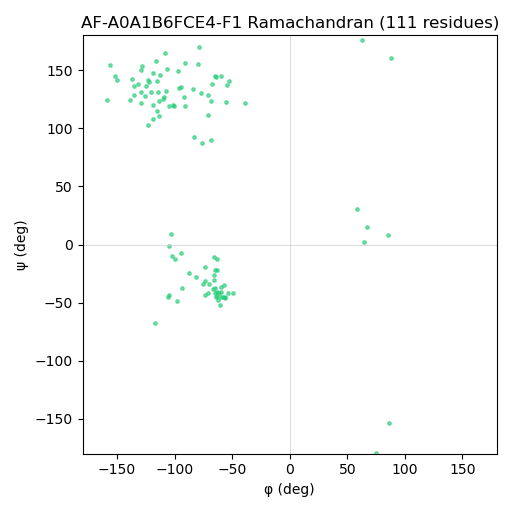.204 2.798 1.00 96.94 99 GLU A CA 1
ATOM 760 C C . GLU A 1 99 ? 15.029 3.732 2.580 1.00 96.94 99 GLU A C 1
ATOM 762 O O . GLU A 1 99 ? 14.509 4.440 3.441 1.00 96.94 99 GLU A O 1
ATOM 767 N N . ILE A 1 100 ? 14.347 3.280 1.521 1.00 96.25 100 ILE A N 1
ATOM 768 C CA . ILE A 1 100 ? 12.941 3.628 1.242 1.00 96.25 100 ILE A CA 1
ATOM 769 C C . ILE A 1 100 ? 12.027 3.224 2.408 1.00 96.25 100 ILE A C 1
ATOM 771 O O . ILE A 1 100 ? 11.190 4.007 2.860 1.00 96.25 100 ILE A O 1
ATOM 775 N N . ILE A 1 101 ? 12.190 2.009 2.946 1.00 96.00 101 ILE A N 1
ATOM 776 C CA . ILE A 1 101 ? 11.409 1.557 4.110 1.00 96.00 101 ILE A CA 1
ATOM 777 C C . ILE A 1 101 ? 11.685 2.455 5.324 1.00 96.00 101 ILE A C 1
ATOM 779 O O . ILE A 1 101 ? 10.756 2.823 6.045 1.00 96.00 101 ILE A O 1
ATOM 783 N N . SER A 1 102 ? 12.944 2.826 5.552 1.00 96.50 102 SER A N 1
ATOM 784 C CA . SER A 1 102 ? 13.332 3.700 6.663 1.00 96.50 102 SER A CA 1
ATOM 785 C C . SER A 1 102 ? 12.703 5.088 6.538 1.00 96.50 102 SER A C 1
ATOM 787 O O . SER A 1 102 ? 12.202 5.616 7.531 1.00 96.50 102 SER A O 1
ATOM 789 N N . GLU A 1 103 ? 12.660 5.646 5.329 1.00 95.81 103 GLU A N 1
ATOM 790 C CA . GLU A 1 103 ? 12.007 6.923 5.036 1.00 95.81 103 GLU A CA 1
ATOM 791 C C . GLU A 1 103 ? 10.493 6.857 5.288 1.00 95.81 103 GLU A C 1
ATOM 793 O O . GLU A 1 103 ? 9.946 7.715 5.986 1.00 95.81 103 GLU A O 1
ATOM 798 N N . VAL A 1 104 ? 9.821 5.782 4.852 1.00 94.56 104 VAL A N 1
ATOM 799 C CA . VAL A 1 104 ? 8.398 5.550 5.166 1.00 94.56 104 VAL A CA 1
ATOM 800 C C . VAL A 1 104 ? 8.160 5.540 6.678 1.00 94.56 104 VAL A C 1
ATOM 802 O O . VAL A 1 104 ? 7.234 6.188 7.170 1.00 94.56 104 VAL A O 1
ATOM 805 N N . LEU A 1 105 ? 9.000 4.836 7.442 1.00 93.25 105 LEU A N 1
ATOM 806 C CA . LEU A 1 105 ? 8.876 4.772 8.902 1.00 93.25 105 LEU A CA 1
ATOM 807 C C . LEU A 1 105 ? 9.118 6.130 9.578 1.00 93.25 105 LEU A C 1
ATOM 809 O O . LEU A 1 105 ? 8.535 6.395 10.632 1.00 93.25 105 LEU A O 1
ATOM 813 N N . GLN A 1 106 ? 9.959 6.991 9.003 1.00 92.75 106 GLN A N 1
ATOM 814 C CA . GLN A 1 106 ? 10.170 8.354 9.493 1.00 92.75 106 GLN A CA 1
ATOM 815 C C . GLN A 1 106 ? 8.977 9.263 9.179 1.00 92.75 106 GLN A C 1
ATOM 817 O O . GLN A 1 106 ? 8.522 9.972 10.079 1.00 92.75 106 GLN A O 1
ATOM 822 N N . GLN A 1 107 ? 8.413 9.197 7.967 1.00 89.19 107 GLN A N 1
ATOM 823 C CA . GLN A 1 107 ? 7.221 9.976 7.612 1.00 89.19 107 GLN A CA 1
ATOM 824 C C . GLN A 1 107 ? 6.040 9.635 8.527 1.00 89.19 107 GLN A C 1
ATOM 826 O O . GLN A 1 107 ? 5.387 10.533 9.055 1.00 89.19 107 GLN A O 1
ATOM 831 N N . ILE A 1 108 ? 5.805 8.343 8.778 1.00 86.44 108 ILE A N 1
ATOM 832 C CA . ILE A 1 108 ? 4.733 7.879 9.670 1.00 86.44 108 ILE A CA 1
ATOM 833 C C . ILE A 1 108 ? 4.870 8.476 11.079 1.00 86.44 108 ILE A C 1
ATOM 835 O O . ILE A 1 108 ? 3.868 8.763 11.725 1.00 86.44 108 ILE A O 1
ATOM 839 N N . LYS A 1 109 ? 6.098 8.672 11.575 1.00 78.56 109 LYS A N 1
ATOM 840 C CA . LYS A 1 109 ? 6.335 9.322 12.876 1.00 78.56 109 LYS A CA 1
ATOM 841 C C . LYS A 1 109 ? 6.084 10.832 12.836 1.00 78.56 109 LYS A C 1
ATOM 843 O O . LYS A 1 109 ? 5.715 11.402 13.861 1.00 78.56 109 LYS A O 1
ATOM 848 N N . ALA A 1 110 ? 6.326 11.478 11.695 1.00 67.56 110 ALA A N 1
ATOM 849 C CA . ALA A 1 110 ? 6.133 12.916 11.512 1.00 67.56 110 ALA A CA 1
ATOM 850 C C . ALA A 1 110 ? 4.647 13.296 11.378 1.00 67.56 110 ALA A C 1
ATOM 852 O O . ALA A 1 110 ? 4.227 14.345 11.875 1.00 67.56 110 ALA A O 1
ATOM 853 N N . GLU A 1 111 ? 3.835 12.429 10.769 1.00 64.31 111 GLU A N 1
ATOM 854 C CA . GLU A 1 111 ? 2.374 12.488 10.840 1.00 64.31 111 GLU A CA 1
ATOM 855 C C . GLU A 1 111 ? 1.940 12.153 12.280 1.00 64.31 111 GLU A C 1
ATOM 857 O O . GLU A 1 111 ? 1.779 10.988 12.630 1.00 64.31 111 GLU A O 1
ATOM 862 N N . LYS A 1 112 ? 1.833 13.169 13.156 1.00 54.47 112 LYS A N 1
ATOM 863 C CA . LYS A 1 112 ? 1.490 13.010 14.588 1.00 54.47 112 LYS A CA 1
ATOM 864 C C . LYS A 1 112 ? 0.414 11.925 14.805 1.00 54.47 112 LYS A C 1
ATOM 866 O O . LYS A 1 112 ? -0.680 12.016 14.245 1.00 54.47 112 LYS A O 1
ATOM 871 N N . LEU A 1 113 ? 0.753 10.913 15.614 1.00 53.25 113 LEU A N 1
ATOM 872 C CA . LEU A 1 113 ? -0.111 9.776 15.967 1.00 53.25 113 LEU A CA 1
ATOM 873 C C . LEU A 1 113 ? -1.394 10.197 16.683 1.00 53.25 113 LEU A C 1
ATOM 875 O O . LEU A 1 113 ? -1.305 11.022 17.618 1.00 53.25 113 LEU A O 1
#

InterPro domains:
  IPR036691 Endonuclease/exonuclease/phosphatase superfamily [G3DSA:3.60.10.10] (1-113)
  IPR036691 Endonuclease/exonuclease/phosphatase superfamily [SSF56219] (2-108)

pLDDT: mean 92.81, std 7.54, range [53.25, 98.06]

Foldseek 3Di:
DDDFKDKDWQPFDAPVVVCVDDDPQKDWQDKAGDDPDTTTIMTMIGGPVQNVQKDWDPLNVLADPQAKHKGKIWGDDPPDIDIDMDMDGHDDCVPSRVVSVVVSVVSVVVPPD

Mean predicted aligned error: 3.59 Å

Sequence (113 aa):
MKPDVVILTEHGHNKETMLNTRLIGYSLVTAYCRVLHRKGGVAVYTKEKLESKVEVVNTQNISVEMICEVATVKIKLSKSPLLITGVYRTGNNVEAGLEIISEVLQQIKAEKL

Nearest PDB structures (foldseek):
  3h08-assembly2_B  TM=3.996E-01  e=9.361E-01  Chlorobaculum tepidum
  1ril-assembly1_A  TM=3.806E-01  e=7.393E-01  Thermus thermophilus
  1wsf-assembly4_D  TM=4.283E-01  e=1.501E+00  Escherichia coli
  1g15-assembly1_A  TM=4.261E-01  e=1.791E+00  Esche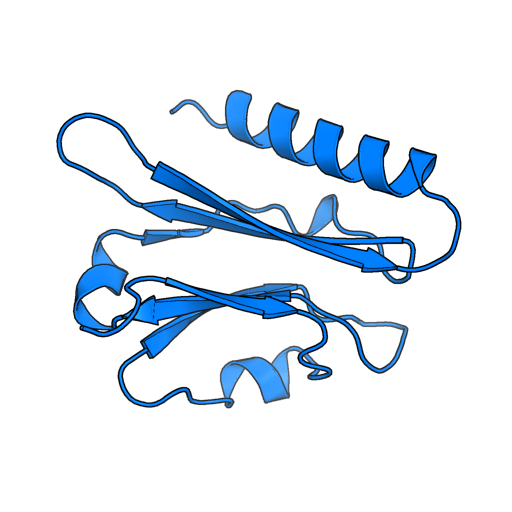richia coli
  2nyg-assembly3_F  TM=1.720E-01  e=4.091E+00  Bacillus subtilis

Radius of gyration: 14.0 Å; Cα contacts (8 Å, |Δi|>4): 215; chains: 1; bounding box: 37×30×39 Å

Organism: NCBI:txid1464854

Secondary structure (DSSP, 8-state):
---SEEEEES----HHHHHH--BTTEEEEEEE--SSSSS--EEEEEEGGGGGGEEEE--TTT-BTTTEEEEEEEE--SSSPEEEEEEEE-SS-HHHHHHHHHHHHHHHHHS--